Protein AF-A0AAW0RM75-F1 (afdb_monomer_lite)

Radius of gyration: 15.19 Å; chains: 1; bounding box: 35×32×38 Å

Foldseek 3Di:
DDDDDLLDDVSLVVDDQQAADEAEAEPHLQQDAPVSSLVSLVSVCVRHVVRHYYYYYDFAAPVVQVVVVVVCPDPPHDDRRGHDGDNDPVVVCVSDVVD

Sequence (99 aa):
MVEADVTTTEWLEELCADRPTLVIMEGLLMYLSVADAEALVQRLVDCFAPCGGEIVFDALSPLYAALQKRTVRRPGSFDVHVGYAAGSPADVLKLDKRL

Organism: NCBI:txid1069075

InterPro domains:
  IPR029063 S-adenosyl-L-methionine-dependent methyltransferase superfamily [G3DSA:3.40.50.150] (1-93)
  IPR029063 S-adenosyl-L-methionine-dependent methyltransferase superfamily [SSF53335] (2-95)

Structure (mmCIF, N/CA/C/O backbone):
data_AF-A0AAW0RM75-F1
#
_entry.id   AF-A0AAW0RM75-F1
#
loop_
_atom_site.group_PDB
_atom_site.id
_atom_site.type_symbol
_atom_site.label_atom_id
_atom_site.label_alt_id
_atom_site.label_comp_id
_atom_site.label_asym_id
_atom_site.label_entity_id
_atom_site.label_seq_id
_atom_site.pdbx_PDB_ins_code
_atom_site.Cartn_x
_atom_site.Cartn_y
_atom_site.Cartn_z
_atom_site.occupancy
_atom_site.B_iso_or_equiv
_atom_site.auth_seq_id
_atom_site.auth_comp_id
_atom_site.auth_asym_id
_atom_site.auth_atom_id
_atom_site.pdbx_PDB_model_num
ATOM 1 N N . MET A 1 1 ? -3.924 -17.597 8.237 1.00 84.44 1 MET A N 1
ATOM 2 C CA . MET A 1 1 ? -3.076 -17.366 7.052 1.00 84.44 1 MET A CA 1
ATOM 3 C C . MET A 1 1 ? -3.998 -17.497 5.863 1.00 84.44 1 MET A C 1
ATOM 5 O O . MET A 1 1 ? -4.718 -18.486 5.833 1.00 84.44 1 MET A O 1
ATOM 9 N N . VAL A 1 2 ? -4.011 -16.510 4.975 1.00 92.19 2 VAL A N 1
ATOM 10 C CA . VAL A 1 2 ? -4.834 -16.513 3.760 1.00 92.19 2 VAL A CA 1
ATOM 11 C C . VAL A 1 2 ? -3.880 -16.697 2.584 1.00 92.19 2 VAL A C 1
ATOM 13 O O . VAL A 1 2 ? -2.872 -15.995 2.512 1.00 92.19 2 VAL A O 1
ATOM 16 N N . GLU A 1 3 ? -4.131 -17.681 1.724 1.00 93.69 3 GLU A N 1
ATOM 17 C CA . GLU A 1 3 ? -3.365 -17.870 0.487 1.00 93.69 3 GLU A CA 1
ATOM 18 C C . GLU A 1 3 ? -4.001 -17.008 -0.600 1.00 93.69 3 GLU A C 1
ATOM 20 O O . GLU A 1 3 ? -5.132 -17.262 -1.006 1.00 93.69 3 GLU A O 1
ATOM 25 N N . ALA A 1 4 ? -3.296 -15.972 -1.046 1.00 94.12 4 ALA A N 1
ATOM 26 C CA . ALA A 1 4 ? -3.830 -15.047 -2.032 1.00 94.12 4 ALA A CA 1
ATOM 27 C C . ALA A 1 4 ? -2.728 -14.308 -2.791 1.00 94.12 4 ALA A C 1
ATOM 29 O O . ALA A 1 4 ? -1.618 -14.115 -2.290 1.00 94.12 4 ALA A O 1
ATOM 30 N N . ASP A 1 5 ? -3.079 -13.835 -3.984 1.00 94.94 5 ASP A N 1
ATOM 31 C CA . ASP A 1 5 ? -2.389 -12.720 -4.620 1.00 94.94 5 ASP A CA 1
ATOM 32 C C . ASP A 1 5 ? -2.909 -11.419 -3.995 1.00 94.94 5 ASP A C 1
ATOM 34 O O . ASP A 1 5 ? -4.109 -11.144 -4.017 1.00 94.94 5 ASP A O 1
ATOM 38 N N . VAL A 1 6 ? -2.011 -10.604 -3.444 1.00 95.00 6 VAL A N 1
ATOM 39 C CA . VAL A 1 6 ? -2.366 -9.364 -2.739 1.00 95.00 6 VAL A CA 1
ATOM 40 C C . VAL A 1 6 ? -3.099 -8.346 -3.623 1.00 95.00 6 VAL A C 1
ATOM 42 O O . VAL A 1 6 ? -3.777 -7.457 -3.110 1.00 95.00 6 VAL A O 1
ATOM 45 N N . THR A 1 7 ? -2.969 -8.452 -4.949 1.00 95.31 7 THR A N 1
ATOM 46 C CA . THR A 1 7 ? -3.632 -7.553 -5.908 1.00 95.31 7 THR A CA 1
ATOM 47 C C . THR A 1 7 ? -5.123 -7.855 -6.080 1.00 95.31 7 THR A C 1
ATOM 49 O O . THR A 1 7 ? -5.889 -6.978 -6.501 1.00 95.31 7 THR A O 1
ATOM 52 N N . THR A 1 8 ? -5.540 -9.069 -5.711 1.00 95.50 8 THR A N 1
ATOM 53 C CA . THR A 1 8 ? -6.942 -9.505 -5.672 1.00 95.50 8 THR A CA 1
ATOM 54 C C . THR A 1 8 ? -7.645 -8.952 -4.426 1.00 95.50 8 THR A C 1
ATOM 56 O O . THR A 1 8 ? -7.009 -8.318 -3.585 1.00 95.50 8 THR A O 1
ATOM 59 N N . THR A 1 9 ? -8.965 -9.100 -4.312 1.00 94.12 9 THR A N 1
ATOM 60 C CA . THR A 1 9 ? -9.749 -8.461 -3.229 1.00 94.12 9 THR A CA 1
ATOM 61 C C . THR A 1 9 ? -10.353 -9.443 -2.241 1.00 94.12 9 THR A C 1
ATOM 63 O O . THR A 1 9 ? -10.629 -9.078 -1.104 1.00 94.12 9 THR A O 1
ATOM 66 N N . GLU A 1 10 ? -10.540 -10.684 -2.664 1.00 94.00 10 GLU A N 1
ATOM 67 C CA . GLU A 1 10 ? -11.285 -11.731 -1.971 1.00 94.00 10 GLU A CA 1
ATOM 68 C C . GLU A 1 10 ? -10.656 -12.064 -0.611 1.00 94.00 10 GLU A C 1
ATOM 70 O O . GLU A 1 10 ? -11.359 -12.324 0.359 1.00 94.00 10 GLU A O 1
ATOM 75 N N . TRP A 1 11 ? -9.330 -11.957 -0.498 1.00 95.00 11 TRP A N 1
ATOM 76 C CA . TRP A 1 11 ? -8.606 -12.241 0.741 1.00 95.00 11 TRP A CA 1
ATOM 77 C C . TRP A 1 11 ? -8.909 -11.264 1.882 1.00 95.00 11 TRP A C 1
ATOM 79 O O . TRP A 1 11 ? -8.718 -11.618 3.045 1.00 95.00 11 TRP A O 1
ATOM 89 N N . LEU A 1 12 ? -9.379 -10.046 1.581 1.00 93.81 12 LEU A N 1
ATOM 90 C CA . LEU A 1 12 ? -9.769 -9.076 2.609 1.00 93.81 12 LEU A CA 1
ATOM 91 C C . LEU A 1 12 ? -11.029 -9.523 3.356 1.00 93.81 12 LEU A C 1
ATOM 93 O O . LEU A 1 12 ? -11.179 -9.199 4.531 1.00 93.81 12 LEU A O 1
ATOM 97 N N . GLU A 1 13 ? -11.910 -10.289 2.707 1.00 92.12 13 GLU A N 1
ATOM 98 C CA . GLU A 1 13 ? -13.149 -10.798 3.312 1.00 92.12 13 GLU A CA 1
ATOM 99 C C . GLU A 1 13 ? -12.873 -11.830 4.415 1.00 92.12 13 GLU A C 1
ATOM 101 O O . GLU A 1 13 ? -13.685 -12.019 5.320 1.00 92.12 13 GLU A O 1
ATOM 106 N N . GLU A 1 14 ? -11.703 -12.468 4.375 1.00 92.62 14 GLU A N 1
ATOM 107 C CA . GLU A 1 14 ? -11.249 -13.415 5.395 1.00 92.62 14 GLU A CA 1
ATOM 108 C C . GLU A 1 14 ? -10.611 -12.726 6.612 1.00 92.62 14 GLU A C 1
ATOM 110 O O . GLU A 1 14 ? -10.316 -13.378 7.621 1.00 92.62 14 GLU A O 1
ATOM 115 N N . LEU A 1 15 ? -10.377 -11.412 6.539 1.00 91.94 15 LEU A N 1
ATOM 116 C CA . LEU A 1 15 ? -9.749 -10.650 7.610 1.00 91.94 15 LEU A CA 1
ATOM 117 C C . LEU A 1 15 ? -10.768 -10.061 8.580 1.00 91.94 15 LEU A C 1
ATOM 119 O O . LEU A 1 15 ? -11.893 -9.694 8.256 1.00 91.94 15 LEU A O 1
ATOM 123 N N . CYS A 1 16 ? -10.327 -9.941 9.825 1.00 90.88 16 CYS A N 1
ATOM 124 C CA . CYS A 1 16 ? -11.119 -9.363 10.891 1.00 90.88 16 CYS A CA 1
ATOM 125 C C . CYS A 1 16 ? -10.910 -7.843 10.929 1.00 90.88 16 CYS A C 1
ATOM 127 O O . CYS A 1 16 ? -9.810 -7.392 11.243 1.00 90.88 16 CYS A O 1
ATOM 129 N N . ALA A 1 17 ? -11.963 -7.078 10.631 1.00 92.44 17 ALA A N 1
ATOM 130 C CA . ALA A 1 17 ? -11.935 -5.615 10.528 1.00 92.44 17 ALA A CA 1
ATOM 131 C C . ALA A 1 17 ? -12.747 -4.897 11.628 1.00 92.44 17 ALA A C 1
ATOM 133 O O . ALA A 1 17 ? -13.091 -3.731 11.483 1.00 92.44 17 ALA A O 1
ATOM 134 N N . ASP A 1 18 ? -13.072 -5.576 12.733 1.00 94.81 18 ASP A N 1
ATOM 135 C CA . ASP A 1 18 ? -13.884 -5.041 13.842 1.00 94.81 18 ASP A CA 1
ATOM 136 C C . ASP A 1 18 ? -13.050 -4.410 14.978 1.00 94.81 18 ASP A C 1
ATOM 138 O O . ASP A 1 18 ? -13.551 -4.156 16.077 1.00 94.81 18 ASP A O 1
ATOM 142 N N . ARG A 1 19 ? -11.760 -4.160 14.725 1.00 95.38 19 ARG A N 1
ATOM 143 C CA . ARG A 1 19 ? -10.775 -3.679 15.704 1.00 95.38 19 ARG A CA 1
ATOM 144 C C . ARG A 1 19 ? -9.611 -2.940 15.035 1.00 95.38 19 ARG A C 1
ATOM 146 O O . ARG A 1 19 ? -9.359 -3.169 13.850 1.00 95.38 19 ARG A O 1
ATOM 153 N N . PRO A 1 20 ? -8.870 -2.101 15.787 1.00 97.00 20 PRO A N 1
ATOM 154 C CA . PRO A 1 20 ? -7.680 -1.448 15.262 1.00 97.00 20 PRO A CA 1
ATOM 155 C C . PRO A 1 20 ? -6.682 -2.455 14.687 1.00 97.00 20 PRO A C 1
ATOM 157 O O . PRO A 1 20 ? -6.383 -3.464 15.332 1.00 97.00 20 PRO A O 1
ATOM 160 N N . THR A 1 21 ? -6.162 -2.175 13.492 1.00 97.19 21 THR A N 1
ATOM 161 C CA . THR A 1 21 ? -5.278 -3.094 12.757 1.00 97.19 21 THR A CA 1
ATOM 162 C C . THR A 1 21 ? -3.947 -2.431 12.413 1.00 97.19 21 THR A C 1
ATOM 164 O O . THR A 1 21 ? -3.915 -1.301 11.933 1.00 97.19 21 THR A O 1
ATOM 167 N N . LEU A 1 22 ? -2.841 -3.142 12.648 1.00 97.25 22 LEU A N 1
ATOM 168 C CA . LEU A 1 22 ? -1.519 -2.771 12.143 1.00 97.25 22 LEU A CA 1
ATOM 169 C C . LEU A 1 22 ? -1.266 -3.530 10.840 1.00 97.25 22 LEU A C 1
ATOM 171 O O . LEU A 1 22 ? -1.212 -4.760 10.842 1.00 97.25 22 LEU A O 1
ATOM 175 N N . VAL A 1 23 ? -1.086 -2.798 9.745 1.00 96.94 23 VAL A N 1
ATOM 176 C CA . VAL A 1 23 ? -0.729 -3.358 8.440 1.00 96.94 23 VAL A CA 1
ATOM 177 C C . VAL A 1 23 ? 0.757 -3.130 8.191 1.00 96.94 23 VAL A C 1
ATOM 179 O O . VAL A 1 23 ? 1.226 -1.996 8.250 1.00 96.94 23 VAL A O 1
ATOM 182 N N . ILE A 1 24 ? 1.493 -4.200 7.884 1.00 97.50 24 ILE A N 1
ATOM 183 C CA . ILE A 1 24 ? 2.920 -4.139 7.548 1.00 97.50 24 ILE A CA 1
ATOM 184 C C . ILE A 1 24 ? 3.110 -4.653 6.122 1.00 97.50 24 ILE A C 1
ATOM 186 O O . ILE A 1 24 ? 2.733 -5.783 5.816 1.00 97.50 24 ILE A O 1
ATOM 190 N N . MET A 1 25 ? 3.709 -3.833 5.262 1.00 96.75 25 MET A N 1
ATOM 191 C CA . MET A 1 25 ? 4.068 -4.190 3.887 1.00 96.75 25 MET A CA 1
ATOM 192 C C . MET A 1 25 ? 5.570 -3.981 3.700 1.00 96.75 25 MET A C 1
ATOM 194 O O . MET A 1 25 ? 6.008 -2.888 3.353 1.00 96.75 25 MET A O 1
ATOM 198 N N . GLU A 1 26 ? 6.354 -5.023 3.961 1.00 96.00 26 GLU A N 1
ATOM 199 C CA . GLU A 1 26 ? 7.811 -5.013 3.802 1.00 96.00 26 GLU A CA 1
ATOM 200 C C . GLU A 1 26 ? 8.204 -5.740 2.515 1.00 96.00 26 GLU A C 1
ATOM 202 O O . GLU A 1 26 ? 7.732 -6.850 2.256 1.00 96.00 26 GLU A O 1
ATOM 207 N N . GLY A 1 27 ? 9.049 -5.118 1.692 1.00 93.75 27 GLY A N 1
ATOM 208 C CA . GLY A 1 27 ? 9.528 -5.702 0.443 1.00 93.75 27 GLY A CA 1
ATOM 209 C C . GLY A 1 27 ? 8.408 -5.990 -0.555 1.00 93.75 27 GLY A C 1
ATOM 210 O O . GLY A 1 27 ? 8.517 -6.943 -1.322 1.00 93.75 27 GLY A O 1
ATOM 211 N N . LEU A 1 28 ? 7.325 -5.204 -0.536 1.00 94.69 28 LEU A N 1
ATOM 212 C CA . LEU A 1 28 ? 6.130 -5.473 -1.342 1.00 94.69 28 LEU A CA 1
ATOM 213 C C . LEU A 1 28 ? 5.864 -4.400 -2.396 1.00 94.69 28 LEU A C 1
ATOM 215 O O . LEU A 1 28 ? 5.909 -4.689 -3.592 1.00 94.69 28 LEU A O 1
ATOM 219 N N . LEU A 1 29 ? 5.587 -3.161 -1.970 1.00 93.50 29 LEU A N 1
ATOM 220 C CA . LEU A 1 29 ? 5.038 -2.130 -2.861 1.00 93.50 29 LEU A CA 1
ATOM 221 C C . LEU A 1 29 ? 5.927 -1.867 -4.083 1.00 93.50 29 LEU A C 1
ATOM 223 O O . LEU A 1 29 ? 5.423 -1.619 -5.174 1.00 93.50 29 LEU A O 1
ATOM 227 N N . MET A 1 30 ? 7.247 -1.985 -3.933 1.00 91.25 30 MET A N 1
ATOM 228 C CA . MET A 1 30 ? 8.206 -1.788 -5.023 1.00 91.25 30 MET A CA 1
ATOM 229 C C . MET A 1 30 ? 8.059 -2.767 -6.195 1.00 91.25 30 MET A C 1
ATOM 231 O O . MET A 1 30 ? 8.482 -2.431 -7.300 1.00 91.25 30 MET A O 1
ATOM 235 N N . TYR A 1 31 ? 7.452 -3.935 -5.985 1.00 90.94 31 TYR A N 1
ATOM 236 C CA . TYR A 1 31 ? 7.200 -4.924 -7.037 1.00 90.94 31 TYR A CA 1
ATOM 237 C C . TYR A 1 31 ? 5.843 -4.749 -7.719 1.00 90.94 31 TYR A C 1
ATOM 239 O O . TYR A 1 31 ? 5.625 -5.290 -8.802 1.00 90.94 31 TYR A O 1
ATOM 247 N N . LEU A 1 32 ? 4.939 -3.984 -7.109 1.00 92.19 32 LEU A N 1
ATOM 248 C CA . LEU A 1 32 ? 3.631 -3.690 -7.673 1.00 92.19 32 LEU A CA 1
ATOM 249 C C . LEU A 1 32 ? 3.732 -2.551 -8.680 1.00 92.19 32 LEU A C 1
ATOM 251 O O . LEU A 1 32 ? 4.553 -1.641 -8.529 1.00 92.19 32 LEU A O 1
ATOM 255 N N . SER A 1 33 ? 2.856 -2.561 -9.687 1.00 90.88 33 SER A N 1
ATOM 256 C CA . SER A 1 33 ? 2.647 -1.366 -10.500 1.00 90.88 33 SER A CA 1
ATOM 257 C C . SER A 1 33 ? 2.176 -0.210 -9.607 1.00 90.88 33 SER A C 1
ATOM 259 O O . SER A 1 33 ? 1.628 -0.427 -8.528 1.00 90.88 33 SER A O 1
ATOM 261 N N . VAL A 1 34 ? 2.378 1.036 -10.047 1.00 90.00 34 VAL A N 1
ATOM 262 C CA . VAL A 1 34 ? 1.926 2.207 -9.272 1.00 90.00 34 VAL A CA 1
ATOM 263 C C . VAL A 1 34 ? 0.419 2.130 -8.996 1.00 90.00 34 VAL A C 1
ATOM 265 O O . VAL A 1 34 ? 0.001 2.362 -7.868 1.00 90.00 34 VAL A O 1
ATOM 268 N N . ALA A 1 35 ? -0.368 1.724 -9.998 1.00 92.12 35 ALA A N 1
ATOM 269 C CA . ALA A 1 35 ? -1.814 1.583 -9.868 1.00 92.12 35 ALA A CA 1
ATOM 270 C C . ALA A 1 35 ? -2.204 0.480 -8.872 1.00 92.12 35 ALA A C 1
ATOM 272 O O . ALA A 1 35 ? -3.097 0.685 -8.054 1.00 92.12 35 ALA A O 1
ATOM 273 N N . ASP A 1 36 ? -1.517 -0.666 -8.899 1.00 94.81 36 ASP A N 1
ATOM 274 C CA . ASP A 1 36 ? -1.813 -1.768 -7.977 1.00 94.81 36 ASP A CA 1
ATOM 275 C C . ASP A 1 36 ? -1.415 -1.425 -6.539 1.00 94.81 36 ASP A C 1
ATOM 277 O O . ASP A 1 36 ? -2.147 -1.757 -5.609 1.00 94.81 36 ASP A O 1
ATOM 281 N N . ALA A 1 37 ? -0.293 -0.722 -6.349 1.00 94.31 37 ALA A N 1
ATOM 282 C CA . ALA A 1 37 ? 0.140 -0.239 -5.041 1.00 94.31 37 ALA A CA 1
ATOM 283 C C . ALA A 1 37 ? -0.857 0.773 -4.453 1.00 94.31 37 ALA A C 1
ATOM 285 O O . ALA A 1 37 ? -1.281 0.621 -3.309 1.00 94.31 37 ALA A O 1
ATOM 286 N N . GLU A 1 38 ? -1.270 1.771 -5.241 1.00 94.00 38 GLU A N 1
ATOM 287 C CA . GLU A 1 38 ? -2.292 2.750 -4.847 1.00 94.00 38 GLU A CA 1
ATOM 288 C C . GLU A 1 38 ? -3.609 2.056 -4.486 1.00 94.00 38 GLU A C 1
ATOM 290 O O . GLU A 1 38 ? -4.154 2.277 -3.403 1.00 94.00 38 GLU A O 1
ATOM 295 N N . ALA A 1 39 ? -4.086 1.156 -5.347 1.00 95.81 39 ALA A N 1
ATOM 296 C CA . ALA A 1 39 ? -5.337 0.445 -5.126 1.00 95.81 39 ALA A CA 1
ATOM 297 C C . ALA A 1 39 ? -5.272 -0.493 -3.911 1.00 95.81 39 ALA A C 1
ATOM 299 O O . ALA A 1 39 ? -6.261 -0.635 -3.190 1.00 95.81 39 ALA A O 1
ATOM 300 N N . LEU A 1 40 ? -4.141 -1.164 -3.668 1.00 96.81 40 LEU A N 1
ATOM 301 C CA . LEU A 1 40 ? -3.939 -1.984 -2.471 1.00 96.81 40 LEU A CA 1
ATOM 302 C C . 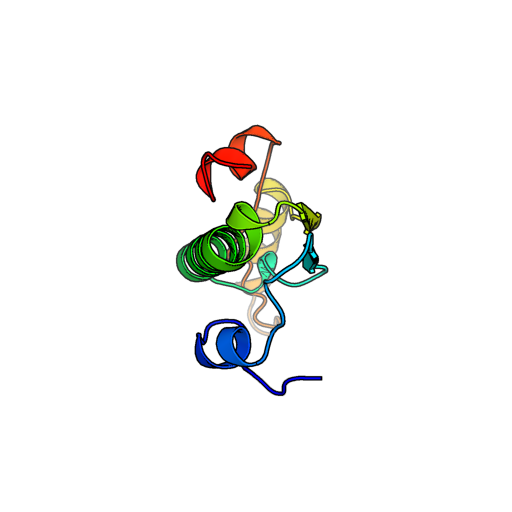LEU A 1 40 ? -4.049 -1.131 -1.203 1.00 96.81 40 LEU A C 1
ATOM 304 O O . LEU A 1 40 ? -4.822 -1.466 -0.307 1.00 96.81 40 LEU A O 1
ATOM 308 N N . VAL A 1 41 ? -3.327 -0.010 -1.147 1.00 96.50 41 VAL A N 1
ATOM 309 C CA . VAL A 1 41 ? -3.346 0.880 0.020 1.00 96.50 41 VAL A CA 1
ATOM 310 C C . VAL A 1 41 ? -4.747 1.440 0.253 1.00 96.50 41 VAL A C 1
ATOM 312 O O . VAL A 1 41 ? -5.239 1.375 1.375 1.00 96.50 41 VAL A O 1
ATOM 315 N N . GLN A 1 42 ? -5.435 1.908 -0.789 1.00 96.31 42 GLN A N 1
ATOM 316 C CA . GLN A 1 42 ? -6.801 2.431 -0.667 1.00 96.31 42 GLN A CA 1
ATOM 317 C C . GLN A 1 42 ? -7.771 1.392 -0.100 1.00 96.31 42 GLN A C 1
ATOM 319 O O . GLN A 1 42 ? -8.505 1.693 0.839 1.00 96.31 42 GLN A O 1
ATOM 324 N N . ARG A 1 43 ? -7.723 0.149 -0.595 1.00 96.19 43 ARG A N 1
ATOM 325 C CA . ARG A 1 43 ? -8.577 -0.944 -0.101 1.00 96.19 43 ARG A CA 1
ATOM 326 C C . ARG A 1 43 ? -8.283 -1.312 1.352 1.00 96.19 43 ARG A C 1
ATOM 328 O O . ARG A 1 43 ? -9.211 -1.557 2.117 1.00 96.19 43 ARG A O 1
ATOM 335 N N . LEU A 1 44 ? -7.013 -1.309 1.753 1.00 96.56 44 LEU A N 1
ATOM 336 C CA . LEU A 1 44 ? -6.615 -1.519 3.148 1.00 96.56 44 LEU A CA 1
ATOM 337 C C . LEU A 1 44 ? -7.144 -0.406 4.058 1.00 96.56 44 LEU A C 1
ATOM 339 O O . LEU A 1 44 ? -7.693 -0.686 5.124 1.00 96.56 44 LEU A O 1
ATOM 343 N N . VAL A 1 45 ? -7.018 0.853 3.635 1.00 96.19 45 VAL A N 1
ATOM 344 C CA . VAL A 1 45 ? -7.549 1.989 4.395 1.00 96.19 45 VAL A CA 1
ATOM 345 C C . VAL A 1 45 ? -9.078 1.925 4.457 1.00 96.19 45 VAL A C 1
ATOM 347 O O . VAL A 1 45 ? -9.642 2.142 5.525 1.00 96.19 45 VAL A O 1
ATOM 350 N N . ASP A 1 46 ? -9.766 1.568 3.373 1.00 95.50 46 ASP A N 1
ATOM 351 C CA . ASP A 1 46 ? -11.223 1.375 3.376 1.00 95.50 46 ASP A CA 1
ATOM 352 C C . ASP A 1 46 ? -11.673 0.275 4.339 1.00 95.50 46 ASP A C 1
ATOM 354 O O . ASP A 1 46 ? -12.680 0.440 5.029 1.00 95.50 46 ASP A O 1
ATOM 358 N N . CYS A 1 47 ? -10.910 -0.814 4.422 1.00 95.19 47 CYS A N 1
ATOM 359 C CA . CYS A 1 47 ? -11.202 -1.934 5.306 1.00 95.19 47 CYS A CA 1
ATOM 360 C C . CYS A 1 47 ? -11.006 -1.570 6.787 1.00 95.19 47 CYS A C 1
ATOM 362 O O . CYS A 1 47 ? -11.878 -1.848 7.609 1.00 95.19 47 CYS A O 1
ATOM 364 N N . PHE A 1 48 ? -9.888 -0.925 7.137 1.00 96.00 48 PHE A N 1
ATOM 365 C CA . PHE A 1 48 ? -9.464 -0.799 8.537 1.00 96.00 48 PHE A CA 1
ATOM 366 C C . PHE A 1 48 ? -9.664 0.589 9.156 1.00 96.00 48 PHE A C 1
ATOM 368 O O . PHE A 1 48 ? -9.818 0.690 10.374 1.00 96.00 48 PHE A O 1
ATOM 375 N N . ALA A 1 49 ? -9.736 1.667 8.366 1.00 94.19 49 ALA A N 1
ATOM 376 C CA . ALA A 1 49 ? -9.926 3.018 8.906 1.00 94.19 49 ALA A CA 1
ATOM 377 C C . ALA A 1 49 ? -11.169 3.187 9.806 1.00 94.19 49 ALA A C 1
ATOM 379 O O . ALA A 1 49 ? -11.056 3.931 10.783 1.00 94.19 49 ALA A O 1
ATOM 380 N N . PRO A 1 50 ? -12.324 2.521 9.568 1.00 95.06 50 PRO A N 1
ATOM 381 C CA . PRO A 1 50 ? -13.489 2.641 10.452 1.00 95.06 50 PRO A CA 1
ATOM 382 C C . PRO A 1 50 ? -13.214 2.262 11.914 1.00 95.06 50 PRO A C 1
ATOM 384 O O . PRO A 1 50 ? -13.816 2.841 12.818 1.00 95.06 50 PRO A O 1
ATOM 387 N N . CYS A 1 51 ? -12.294 1.324 12.150 1.00 95.44 51 CYS A N 1
ATOM 388 C CA . CYS A 1 51 ? -11.892 0.881 13.486 1.00 95.44 51 CYS A CA 1
ATOM 389 C C . CYS A 1 51 ? -10.533 1.450 13.929 1.00 95.44 51 CYS A C 1
ATOM 391 O O . CYS A 1 51 ? -10.095 1.175 15.046 1.00 95.44 51 CYS A O 1
ATOM 393 N N . GLY A 1 52 ? -9.891 2.271 13.092 1.00 94.19 52 GLY A N 1
ATOM 394 C CA . GLY A 1 52 ? -8.556 2.822 13.316 1.00 94.19 52 GLY A CA 1
ATOM 395 C C . GLY A 1 52 ? -7.425 1.826 13.037 1.00 94.19 52 GLY A C 1
ATOM 396 O O . GLY A 1 52 ? -7.647 0.661 12.711 1.00 94.19 52 GLY A O 1
ATOM 397 N N . GLY A 1 53 ? -6.181 2.284 13.166 1.00 94.50 53 GLY A N 1
ATOM 398 C CA . GLY A 1 53 ? -5.008 1.451 12.913 1.00 94.50 53 GLY A CA 1
ATOM 399 C C . GLY A 1 53 ? -3.805 2.240 12.416 1.00 94.50 53 GLY A C 1
ATOM 400 O O . GLY A 1 53 ? -3.821 3.469 12.396 1.00 94.50 53 GLY A O 1
ATOM 401 N N . GLU A 1 54 ? -2.778 1.507 12.001 1.00 95.88 54 GLU A N 1
ATOM 402 C CA . GLU A 1 54 ? -1.544 2.054 11.437 1.00 95.88 54 GLU A CA 1
ATOM 403 C C . GLU A 1 54 ? -1.122 1.242 10.208 1.00 95.88 54 GLU A C 1
ATOM 405 O O . GLU A 1 54 ? -1.312 0.025 10.155 1.00 95.88 54 GLU A O 1
ATOM 410 N N . ILE A 1 55 ? -0.526 1.916 9.223 1.00 95.94 55 ILE A N 1
ATOM 411 C CA . ILE A 1 55 ? 0.108 1.278 8.067 1.00 95.94 55 ILE A CA 1
ATOM 412 C C . ILE A 1 55 ? 1.596 1.606 8.100 1.00 95.94 55 ILE A C 1
ATOM 414 O O . ILE A 1 55 ? 1.985 2.771 8.161 1.00 95.94 55 ILE A O 1
ATOM 418 N N . VAL A 1 56 ? 2.425 0.571 8.018 1.00 96.25 56 VAL A N 1
ATOM 419 C CA . VAL A 1 56 ? 3.881 0.674 7.958 1.00 96.25 56 VAL A CA 1
ATOM 420 C C . V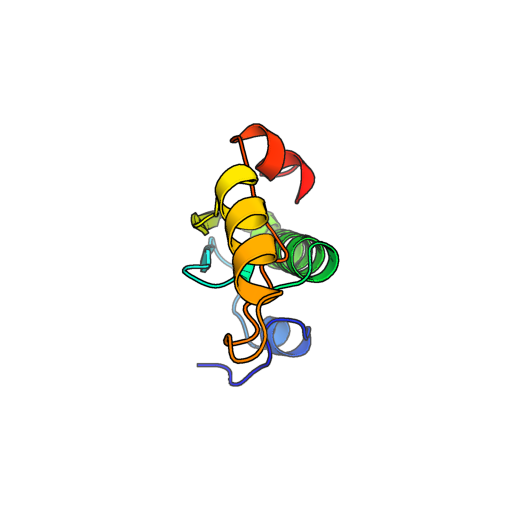AL A 1 56 ? 4.363 -0.039 6.705 1.00 96.25 56 VAL A C 1
ATOM 422 O O . VAL A 1 56 ? 4.007 -1.189 6.452 1.00 96.25 56 VAL A O 1
ATOM 425 N N . PHE A 1 57 ? 5.178 0.638 5.907 1.00 95.19 57 PHE A N 1
ATOM 426 C CA . PHE A 1 57 ? 5.754 0.051 4.705 1.00 95.19 57 PHE A CA 1
ATOM 427 C C . PHE A 1 57 ? 7.135 0.621 4.416 1.00 95.19 57 PHE A C 1
ATOM 429 O O . PHE A 1 57 ? 7.455 1.747 4.808 1.00 95.19 57 PHE A O 1
ATOM 436 N N . ASP A 1 58 ? 7.948 -0.158 3.713 1.00 92.88 58 ASP A N 1
ATOM 437 C CA . ASP A 1 58 ? 9.205 0.305 3.150 1.00 92.88 58 ASP A CA 1
ATOM 438 C C . ASP A 1 58 ? 9.002 0.863 1.735 1.00 92.88 58 ASP A C 1
ATOM 440 O O . ASP A 1 58 ? 8.108 0.478 0.981 1.00 92.88 58 ASP A O 1
ATOM 444 N N . ALA A 1 59 ? 9.840 1.826 1.360 1.00 90.12 59 ALA A N 1
ATOM 445 C CA . ALA A 1 59 ? 9.800 2.409 0.030 1.00 90.12 59 ALA A CA 1
ATOM 446 C C . ALA A 1 59 ? 11.207 2.606 -0.521 1.00 90.12 59 ALA A C 1
ATOM 448 O O . ALA A 1 59 ? 12.133 3.018 0.181 1.00 90.12 59 ALA A O 1
ATOM 449 N N . LEU A 1 60 ? 11.348 2.364 -1.822 1.00 90.19 60 LEU A N 1
ATOM 450 C CA . LEU A 1 60 ? 12.547 2.730 -2.560 1.00 90.19 60 LEU A CA 1
ATOM 451 C C . LEU A 1 60 ? 12.468 4.189 -3.001 1.00 90.19 60 LEU A C 1
ATOM 453 O O . LEU A 1 60 ? 11.416 4.676 -3.419 1.00 90.19 60 LEU A O 1
ATOM 457 N N . SER A 1 61 ? 13.618 4.866 -2.987 1.00 89.38 61 SER A N 1
ATOM 458 C CA . SER A 1 61 ? 13.707 6.216 -3.540 1.00 89.38 61 SER A CA 1
ATOM 459 C C . SER A 1 61 ? 13.528 6.201 -5.070 1.00 89.38 61 SER A C 1
ATOM 461 O O . SER A 1 61 ? 14.015 5.281 -5.742 1.00 89.38 61 SER A O 1
ATOM 463 N N . PRO A 1 62 ? 12.925 7.246 -5.670 1.00 87.56 62 PRO A N 1
ATOM 464 C CA . PRO A 1 62 ? 12.777 7.354 -7.122 1.00 87.56 62 PRO A CA 1
ATOM 465 C C . PRO A 1 62 ? 14.115 7.309 -7.870 1.00 87.56 62 PRO A C 1
ATOM 467 O O . PRO A 1 62 ? 14.202 6.748 -8.962 1.00 87.56 62 PRO A O 1
ATOM 470 N N . LEU A 1 63 ? 15.179 7.856 -7.267 1.00 89.12 63 LEU A N 1
ATOM 471 C CA . LEU A 1 63 ? 16.533 7.791 -7.818 1.00 89.12 63 LEU A CA 1
ATOM 472 C C . LEU A 1 63 ? 17.023 6.341 -7.916 1.00 89.12 63 LEU A C 1
ATOM 474 O O . LEU A 1 63 ? 17.525 5.931 -8.962 1.00 89.12 63 LEU A O 1
ATOM 478 N N . TYR A 1 64 ? 16.852 5.557 -6.849 1.00 86.06 64 TYR A N 1
ATOM 479 C CA . TYR A 1 64 ? 17.236 4.148 -6.842 1.00 86.06 64 TYR A CA 1
ATOM 480 C C . TYR A 1 64 ? 16.420 3.339 -7.859 1.00 86.06 64 TYR A C 1
ATOM 482 O O . TYR A 1 64 ? 16.994 2.592 -8.654 1.00 86.06 64 TYR A O 1
ATOM 490 N N . ALA A 1 65 ? 15.104 3.569 -7.921 1.00 85.12 65 ALA A N 1
ATOM 491 C CA . ALA A 1 65 ? 14.224 2.949 -8.912 1.00 85.12 65 ALA A CA 1
ATOM 492 C C . ALA A 1 65 ? 14.670 3.249 -10.358 1.00 85.12 65 ALA A C 1
ATOM 494 O O . ALA A 1 65 ? 14.712 2.356 -11.209 1.00 85.12 65 ALA A O 1
ATOM 495 N N . ALA A 1 66 ? 15.067 4.493 -10.648 1.00 83.69 66 ALA A N 1
ATOM 496 C CA . ALA A 1 66 ? 15.570 4.886 -11.963 1.00 83.69 66 ALA A CA 1
ATOM 497 C C . ALA A 1 66 ? 16.910 4.210 -12.317 1.00 83.69 66 ALA A C 1
ATOM 499 O O . ALA A 1 66 ? 17.102 3.764 -13.454 1.00 83.69 66 ALA A O 1
ATOM 500 N N . LEU A 1 67 ? 17.830 4.095 -11.353 1.00 83.88 67 LEU A N 1
ATOM 501 C CA . LEU A 1 67 ? 19.114 3.409 -11.540 1.00 83.88 67 LEU A CA 1
ATOM 502 C C . LEU A 1 67 ? 18.935 1.907 -11.800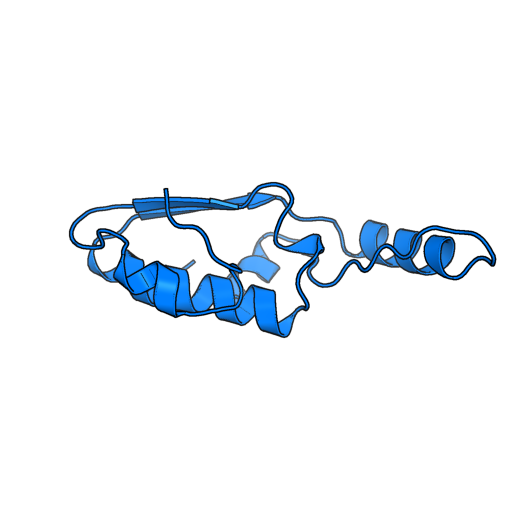 1.00 83.88 67 LEU A C 1
ATOM 504 O O . LEU A 1 67 ? 19.624 1.345 -12.661 1.00 83.88 67 LEU A O 1
ATOM 508 N N . GLN A 1 68 ? 17.983 1.264 -11.121 1.00 77.62 68 GLN A N 1
ATOM 509 C CA . GLN A 1 68 ? 17.671 -0.147 -11.355 1.00 77.62 68 GLN A CA 1
ATOM 510 C C . GLN A 1 68 ? 17.128 -0.378 -12.768 1.00 77.62 68 GLN A C 1
ATOM 512 O O . GLN A 1 68 ? 17.662 -1.224 -13.486 1.00 77.62 68 GLN A O 1
ATOM 517 N N . LYS A 1 69 ? 16.180 0.448 -13.238 1.00 72.75 69 LYS A N 1
ATOM 518 C CA . LYS A 1 69 ? 15.633 0.362 -14.610 1.00 72.75 69 LYS A CA 1
ATOM 519 C C . LYS A 1 69 ? 16.715 0.426 -15.691 1.00 72.75 69 LYS A C 1
ATOM 521 O O . LYS A 1 69 ? 16.607 -0.232 -16.724 1.00 72.75 69 LYS A O 1
ATOM 526 N N . ARG A 1 70 ? 17.782 1.201 -15.471 1.00 67.75 70 ARG A N 1
ATOM 527 C CA . ARG A 1 70 ? 18.923 1.285 -16.399 1.00 67.75 70 ARG A CA 1
ATOM 528 C C . ARG A 1 70 ? 19.789 0.022 -16.390 1.00 67.75 70 ARG A C 1
ATOM 530 O O . ARG A 1 70 ? 20.356 -0.328 -17.422 1.00 67.75 70 ARG A O 1
ATOM 537 N N . THR A 1 71 ? 19.898 -0.641 -15.243 1.00 65.56 71 THR 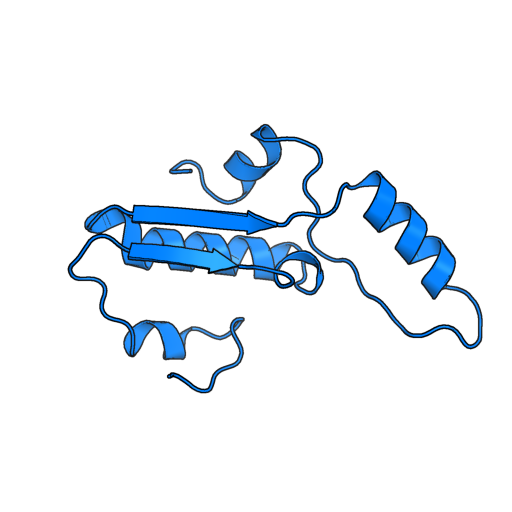A N 1
ATOM 538 C CA . THR A 1 71 ? 20.702 -1.858 -15.065 1.00 65.56 71 THR A CA 1
ATOM 539 C C . THR A 1 71 ? 20.004 -3.083 -15.656 1.00 65.56 71 THR A C 1
ATOM 541 O O . THR A 1 71 ? 20.657 -3.868 -16.336 1.00 65.56 71 THR A O 1
ATOM 544 N N . VAL A 1 72 ? 18.682 -3.174 -15.484 1.00 63.66 72 VAL A N 1
ATOM 545 C CA . VAL A 1 72 ? 17.805 -4.251 -15.989 1.00 63.66 72 VAL A CA 1
ATOM 546 C C . VAL A 1 72 ? 17.672 -4.258 -17.519 1.00 63.66 72 VAL A C 1
ATOM 548 O O . VAL A 1 72 ? 17.431 -5.282 -18.143 1.00 63.66 72 VAL A O 1
ATOM 551 N N . ARG A 1 73 ? 17.897 -3.119 -18.182 1.00 63.88 73 ARG A N 1
ATOM 552 C CA . ARG A 1 73 ? 17.903 -3.042 -19.655 1.00 63.88 73 ARG A CA 1
ATOM 553 C C . ARG A 1 73 ? 19.150 -3.655 -20.309 1.00 63.88 73 ARG A C 1
ATOM 555 O O . ARG A 1 73 ? 19.304 -3.556 -21.526 1.00 63.88 73 ARG A O 1
ATOM 562 N N . ARG A 1 74 ? 20.071 -4.247 -19.540 1.00 65.12 74 ARG A N 1
ATOM 563 C CA . ARG A 1 74 ? 21.270 -4.900 -20.084 1.00 65.12 74 ARG A CA 1
ATOM 564 C C . ARG A 1 74 ? 20.942 -6.329 -20.545 1.00 65.12 74 ARG A C 1
ATOM 566 O O . ARG A 1 74 ? 20.318 -7.070 -19.785 1.00 65.12 74 ARG A O 1
ATOM 573 N N . PRO A 1 75 ? 21.393 -6.759 -21.739 1.00 62.78 75 PRO A N 1
ATOM 574 C CA . PRO A 1 75 ? 21.233 -8.145 -22.176 1.00 62.78 75 PRO A CA 1
ATOM 575 C C . PRO A 1 75 ? 21.818 -9.119 -21.141 1.00 62.78 75 PRO A C 1
ATOM 577 O O . PRO A 1 75 ? 22.962 -8.950 -20.722 1.00 62.78 75 PRO A O 1
ATOM 580 N N . GLY A 1 76 ? 21.029 -10.110 -20.717 1.00 66.44 76 GLY A N 1
ATOM 581 C CA . GLY A 1 76 ? 21.431 -11.110 -19.718 1.00 66.44 76 GLY A CA 1
ATOM 582 C C . GLY A 1 76 ? 21.251 -10.699 -18.250 1.00 66.44 76 GLY A C 1
ATOM 583 O O . GLY A 1 76 ? 21.676 -11.443 -17.370 1.00 66.44 76 GLY A O 1
ATOM 584 N N . SER A 1 77 ? 20.640 -9.543 -17.966 1.00 63.47 77 SER A N 1
ATOM 585 C CA . SER A 1 77 ? 20.254 -9.170 -16.597 1.00 63.47 77 SER A CA 1
ATOM 586 C C . SER A 1 77 ? 18.861 -9.699 -16.229 1.00 63.47 77 SER A C 1
ATOM 588 O O . SER A 1 77 ? 18.010 -9.872 -17.099 1.00 63.47 77 SER A O 1
ATOM 590 N N . PHE A 1 78 ? 18.652 -9.996 -14.941 1.00 63.50 78 PHE A N 1
ATOM 591 C CA . PHE A 1 78 ? 17.336 -10.351 -14.403 1.00 63.50 78 PHE A CA 1
ATOM 592 C C . PHE A 1 78 ? 16.375 -9.170 -14.556 1.00 63.50 78 PHE A C 1
ATOM 594 O O . PHE A 1 78 ? 16.754 -8.031 -14.272 1.00 63.50 78 PHE A O 1
ATOM 601 N N . ASP A 1 79 ? 15.138 -9.450 -14.974 1.00 62.91 79 ASP A N 1
ATOM 602 C CA . ASP A 1 79 ? 14.099 -8.429 -15.031 1.00 62.91 79 ASP A CA 1
ATOM 603 C C . ASP A 1 79 ? 13.664 -8.060 -13.610 1.00 62.91 79 ASP A C 1
ATOM 605 O O . ASP A 1 79 ? 13.073 -8.866 -12.895 1.00 62.91 79 ASP A O 1
ATOM 609 N N . VAL A 1 80 ? 14.029 -6.856 -13.174 1.00 63.72 80 VAL A N 1
ATOM 610 C CA . VAL A 1 80 ? 13.604 -6.294 -11.891 1.00 63.72 80 VAL A CA 1
ATOM 611 C C . VAL A 1 80 ? 12.755 -5.071 -12.197 1.00 63.72 80 VAL A C 1
ATOM 613 O O . VAL A 1 80 ? 13.253 -3.980 -12.490 1.00 63.72 80 VAL A O 1
ATOM 616 N N . HIS A 1 81 ? 11.442 -5.263 -12.177 1.00 69.00 81 HIS A N 1
ATOM 617 C CA . HIS A 1 81 ? 10.490 -4.175 -12.308 1.00 69.00 81 HIS A CA 1
ATOM 618 C C . HIS A 1 81 ? 10.298 -3.493 -10.955 1.00 69.00 81 HIS A C 1
ATOM 620 O O . HIS A 1 81 ? 9.699 -4.056 -10.048 1.00 69.00 81 HIS A O 1
ATOM 626 N N . VAL A 1 82 ? 10.802 -2.259 -10.845 1.00 78.12 82 VAL A N 1
ATOM 627 C CA . VAL A 1 82 ? 10.424 -1.346 -9.759 1.00 78.12 82 VAL A CA 1
ATOM 628 C C . VAL A 1 82 ? 9.258 -0.494 -10.231 1.00 78.12 82 VAL A C 1
ATOM 630 O O . VAL A 1 82 ? 9.436 0.382 -11.096 1.00 78.12 82 VAL A O 1
ATOM 633 N N . GLY A 1 83 ? 8.076 -0.779 -9.697 1.00 82.69 83 GLY A N 1
ATOM 634 C CA . GLY A 1 83 ? 6.859 -0.041 -10.004 1.00 82.69 83 GLY A CA 1
ATOM 635 C C . GLY A 1 83 ? 6.685 1.153 -9.072 1.00 82.69 83 GLY A C 1
ATOM 636 O O . GLY A 1 83 ? 6.988 2.275 -9.489 1.00 82.69 83 GLY A O 1
ATOM 637 N N . TYR A 1 84 ? 6.238 0.931 -7.833 1.00 89.19 84 TYR A N 1
ATOM 638 C CA . TYR A 1 84 ? 6.067 2.007 -6.852 1.00 89.19 84 TYR A CA 1
ATOM 639 C C . TYR A 1 84 ? 7.392 2.464 -6.216 1.00 89.19 84 TYR A C 1
ATOM 641 O O . TYR A 1 84 ? 8.277 1.667 -5.900 1.00 89.19 84 TYR A O 1
ATOM 649 N N . ALA A 1 85 ? 7.518 3.774 -6.009 1.00 90.06 85 ALA A N 1
ATOM 650 C CA . ALA A 1 85 ? 8.630 4.412 -5.312 1.00 90.06 85 ALA A CA 1
ATOM 651 C C . ALA A 1 85 ? 8.131 5.689 -4.624 1.00 90.06 85 ALA A C 1
ATOM 653 O O . ALA A 1 85 ? 7.304 6.405 -5.188 1.00 90.06 85 ALA A O 1
ATOM 654 N N . ALA A 1 86 ? 8.677 6.009 -3.451 1.00 88.44 86 ALA A N 1
ATOM 655 C CA . ALA A 1 86 ? 8.353 7.229 -2.711 1.00 88.44 86 ALA A CA 1
ATOM 656 C C . ALA A 1 86 ? 9.641 7.996 -2.399 1.00 88.44 86 ALA A C 1
ATOM 658 O O . ALA A 1 86 ? 10.617 7.430 -1.903 1.00 88.44 86 ALA A O 1
ATOM 659 N N . GLY A 1 87 ? 9.679 9.282 -2.747 1.00 87.81 87 GLY A N 1
ATOM 660 C CA . GLY A 1 87 ? 10.853 10.137 -2.544 1.00 87.81 87 GLY A CA 1
ATOM 661 C C . GLY A 1 87 ? 10.766 10.986 -1.284 1.00 87.81 87 GLY A C 1
ATOM 662 O O . GLY A 1 87 ? 11.784 11.490 -0.813 1.00 87.81 87 GLY A O 1
ATOM 663 N N . SER A 1 88 ? 9.561 11.157 -0.751 1.00 88.12 88 SER A N 1
ATOM 664 C CA . SER A 1 88 ? 9.283 11.974 0.420 1.00 88.12 88 SER A CA 1
ATOM 665 C C . SER A 1 88 ? 8.041 11.475 1.165 1.00 88.12 88 SER A C 1
ATOM 667 O O . SER A 1 88 ? 7.183 10.836 0.554 1.00 88.12 88 SER A O 1
ATOM 669 N N . PRO A 1 89 ? 7.873 11.828 2.452 1.00 83.94 89 PRO A N 1
ATOM 670 C CA . PRO A 1 89 ? 6.643 11.530 3.188 1.00 83.94 89 PRO A CA 1
ATOM 671 C C . PRO A 1 89 ? 5.377 12.102 2.529 1.00 83.94 89 PRO A C 1
ATOM 673 O O . PRO A 1 89 ? 4.312 11.509 2.623 1.00 83.94 89 PRO A O 1
ATOM 676 N N . ALA A 1 90 ? 5.484 13.219 1.800 1.00 87.31 90 ALA A N 1
ATOM 677 C CA . ALA A 1 90 ? 4.348 13.810 1.092 1.00 87.31 90 ALA A CA 1
ATOM 678 C C . ALA A 1 90 ? 3.826 12.933 -0.062 1.00 87.31 90 ALA A C 1
ATOM 680 O O . ALA A 1 90 ? 2.681 13.093 -0.480 1.00 87.31 90 ALA A O 1
ATOM 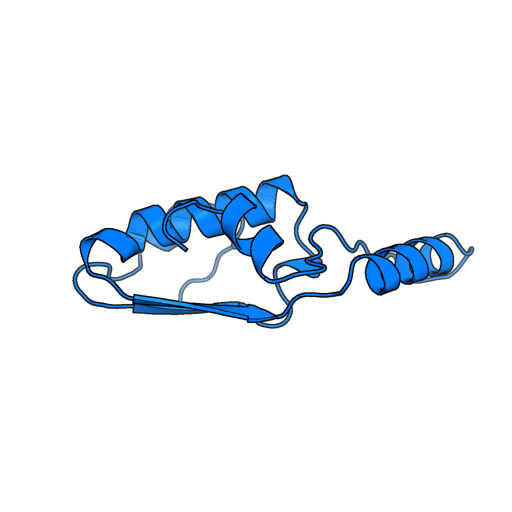681 N N . ASP A 1 91 ? 4.639 12.005 -0.577 1.00 87.62 91 ASP A N 1
ATOM 682 C CA . ASP A 1 91 ? 4.189 11.046 -1.589 1.00 87.62 91 ASP A CA 1
ATOM 683 C C . ASP A 1 91 ? 3.211 10.019 -1.002 1.00 87.62 91 ASP A C 1
ATOM 685 O O . ASP A 1 91 ? 2.353 9.529 -1.727 1.00 87.62 91 ASP A O 1
ATOM 689 N N . VAL A 1 92 ? 3.272 9.757 0.309 1.00 86.75 92 VAL A N 1
ATOM 690 C CA . VAL A 1 92 ? 2.352 8.839 1.003 1.00 86.75 92 VAL A CA 1
ATOM 691 C C . VAL A 1 92 ? 0.917 9.361 0.953 1.00 86.75 92 VAL A C 1
ATOM 693 O O . VAL A 1 92 ? -0.007 8.597 0.699 1.00 86.75 92 VAL A O 1
ATOM 696 N N . LEU A 1 93 ? 0.737 10.679 1.068 1.00 87.44 93 LEU A N 1
ATOM 697 C CA . LEU A 1 93 ? -0.577 11.328 0.995 1.00 87.44 93 LEU A CA 1
ATOM 698 C C . LEU A 1 93 ? -1.245 11.200 -0.382 1.00 87.44 93 LEU A C 1
ATOM 700 O O . LEU A 1 93 ? -2.437 11.473 -0.522 1.00 87.44 93 LEU A O 1
ATOM 704 N N . LYS A 1 94 ? -0.488 10.815 -1.418 1.00 87.06 94 LYS A N 1
ATOM 705 C CA . LYS A 1 94 ? -1.040 10.533 -2.750 1.00 87.06 94 LYS A CA 1
ATOM 706 C C . LYS A 1 94 ? -1.722 9.166 -2.807 1.00 87.06 94 LYS A C 1
ATOM 708 O O . LYS A 1 94 ? -2.598 8.991 -3.645 1.00 87.06 94 LYS A O 1
ATOM 713 N N . LEU A 1 95 ? -1.340 8.232 -1.929 1.00 87.62 95 LEU A N 1
ATOM 714 C CA . LEU A 1 95 ? -1.950 6.904 -1.840 1.0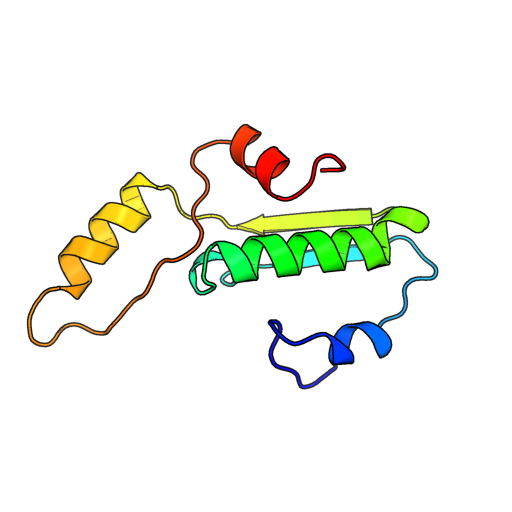0 87.62 95 LEU A CA 1
ATOM 715 C C . LEU A 1 95 ? -3.368 7.008 -1.272 1.00 87.62 95 LEU A C 1
ATOM 717 O O . LEU A 1 95 ? -4.316 6.490 -1.860 1.00 87.62 95 LEU A O 1
ATOM 721 N N . ASP A 1 96 ? -3.512 7.723 -0.156 1.00 90.75 96 ASP A N 1
ATOM 722 C CA . ASP A 1 96 ? -4.794 8.052 0.457 1.00 90.75 96 ASP A CA 1
ATOM 723 C C . ASP A 1 96 ? -4.653 9.294 1.352 1.00 90.75 96 ASP A C 1
ATOM 725 O O . ASP A 1 96 ? -3.657 9.468 2.049 1.00 90.75 96 ASP A O 1
ATOM 729 N N . LYS A 1 97 ? -5.673 10.154 1.364 1.00 89.88 97 LYS A N 1
ATOM 730 C CA . LYS A 1 97 ? -5.707 11.392 2.166 1.00 89.88 97 LYS A CA 1
ATOM 731 C C . LYS A 1 97 ? -5.906 11.167 3.671 1.00 89.88 97 LYS A C 1
ATOM 733 O O . LYS A 1 97 ? -5.852 12.130 4.431 1.00 89.88 97 LYS A O 1
ATOM 738 N N . ARG A 1 98 ? -6.288 9.951 4.073 1.00 91.00 98 ARG A N 1
ATOM 739 C CA . ARG A 1 98 ? -6.495 9.542 5.472 1.00 91.00 98 ARG A CA 1
ATOM 740 C C . ARG A 1 98 ? -5.190 9.104 6.147 1.00 91.00 98 ARG A C 1
ATOM 742 O O . ARG A 1 98 ? -5.220 8.861 7.351 1.00 91.00 98 ARG A O 1
ATOM 749 N N . LEU A 1 99 ? -4.107 8.968 5.377 1.00 87.62 99 LEU A N 1
ATOM 750 C CA . LEU A 1 99 ? -2.759 8.643 5.850 1.00 87.62 99 LEU A CA 1
ATOM 751 C C . LEU A 1 99 ? -1.970 9.894 6.251 1.00 87.62 99 LEU A C 1
ATOM 753 O O . LEU A 1 99 ? -2.372 11.008 5.846 1.00 87.62 99 LEU A O 1
#

Secondary structure (DSSP, 8-state):
-----TTSSGGGGGS--SS-EEEEESS-GGGS-HHHHHHHHHHHHHHHGGG-EEEEE----HHHHHHHHHHHTSTT----------SSHHHHTTT-TT-

pLDDT: mean 88.47, std 9.9, range [62.78, 97.5]